Protein 3JUB (pdb70)

Structure (mmCIF, N/CA/C/O backbone):
data_3JUB
#
_entry.id   3JUB
#
_cell.length_a   35.995
_cell.length_b   41.940
_cell.length_c   84.012
_cell.angle_alpha   90.00
_cell.angle_beta   90.00
_cell.angle_gamma   90.00
#
_symmetry.space_group_name_H-M   'P 21 21 21'
#
loop_
_entity.id
_entity.type
_entity.pdbx_description
1 polymer 'AIG2-like domain-containing protein 1'
2 non-polymer 'NITRATE ION'
3 water water
#
loop_
_atom_site.group_PDB
_atom_site.id
_atom_site.type_symbol
_atom_site.label_atom_id
_atom_site.label_alt_id
_atom_site.label_comp_id
_atom_site.label_asym_id
_atom_site.label_entity_id
_atom_site.label_seq_id
_atom_site.pdbx_PDB_ins_code
_atom_site.Cartn_x
_atom_site.Cartn_y
_atom_site.Cartn_z
_atom_site.occupancy
_atom_site.B_iso_or_equiv
_atom_site.auth_seq_id
_atom_site.auth_comp_id
_atom_site.auth_asym_id
_atom_site.auth_atom_id
_atom_site.pdbx_PDB_model_num
ATOM 1 N N . MET A 1 1 ? 18.379 1.327 20.482 1.00 22.23 1 MET A N 1
ATOM 2 C CA A MET A 1 1 ? 17.083 0.641 20.345 0.50 19.32 1 MET A CA 1
ATOM 3 C CA B MET A 1 1 ? 17.123 0.536 20.386 0.50 18.37 1 MET A CA 1
ATOM 4 C C . MET A 1 1 ? 16.603 0.467 18.939 1.00 14.51 1 MET A C 1
ATOM 5 O O . MET A 1 1 ? 16.867 1.357 18.141 1.00 16.32 1 MET A O 1
ATOM 14 N N . ALA A 1 2 ? 15.733 -0.540 18.656 1.00 15.04 2 ALA A N 1
ATOM 15 C CA . ALA A 1 2 ? 14.937 -0.634 17.392 1.00 11.83 2 ALA A CA 1
ATOM 16 C C . ALA A 1 2 ? 13.922 0.480 17.359 1.00 9.76 2 ALA A C 1
ATOM 17 O O . ALA A 1 2 ? 13.393 0.889 18.411 1.00 11.71 2 ALA A O 1
ATOM 19 N N . LEU A 1 3 ? 13.654 0.953 16.156 1.00 8.11 3 LEU A N 1
ATOM 20 C CA . LEU A 1 3 ? 12.617 1.950 15.891 1.00 7.77 3 LEU A CA 1
ATOM 21 C C . LEU A 1 3 ? 11.508 1.321 15.088 1.00 7.61 3 LEU A C 1
ATOM 22 O O . LEU A 1 3 ? 11.765 0.586 14.119 1.00 8.73 3 LEU A O 1
ATOM 27 N N . VAL A 1 4 ? 10.270 1.628 15.460 1.00 7.15 4 VAL A N 1
ATOM 28 C CA A VAL A 1 4 ? 9.085 1.195 14.711 0.70 7.08 4 VAL A CA 1
ATOM 29 C CA B VAL A 1 4 ? 9.128 1.198 14.672 0.30 6.25 4 VAL A CA 1
ATOM 30 C C . VAL A 1 4 ? 8.312 2.418 14.288 1.00 6.67 4 VAL A C 1
ATOM 31 O O . VAL A 1 4 ? 8.049 3.307 15.117 1.00 7.66 4 VAL A O 1
ATOM 38 N N . PHE A 1 5 ? 7.949 2.481 13.026 1.00 6.35 5 PHE A N 1
ATOM 39 C CA . PHE A 1 5 ? 7.081 3.524 12.451 1.00 6.11 5 PHE A CA 1
ATOM 40 C C . PHE A 1 5 ? 5.637 2.984 12.486 1.00 5.58 5 PHE A C 1
ATOM 41 O O . PHE A 1 5 ? 5.365 1.970 11.826 1.00 6.75 5 PHE A O 1
ATOM 49 N N . VAL A 1 6 ? 4.779 3.664 13.211 1.00 6.49 6 VAL A N 1
ATOM 50 C CA . VAL A 1 6 ? 3.354 3.251 13.313 1.00 7.00 6 VAL A CA 1
ATOM 51 C C . VAL A 1 6 ? 2.506 4.277 12.579 1.00 6.59 6 VAL A C 1
ATOM 52 O O . VAL A 1 6 ? 2.691 5.499 12.700 1.00 7.15 6 VAL A O 1
ATOM 56 N N . TYR A 1 7 ? 1.555 3.775 11.782 1.00 6.64 7 TYR A N 1
ATOM 57 C CA . TYR A 1 7 ? 0.731 4.533 10.882 1.00 6.00 7 TYR A CA 1
ATOM 58 C C . TYR A 1 7 ? -0.748 4.293 11.100 1.00 6.59 7 TYR A C 1
ATOM 59 O O . TYR A 1 7 ? -1.573 4.969 10.467 1.00 6.88 7 TYR A O 1
ATOM 68 N N . GLY A 1 8 ? -1.101 3.305 11.914 1.00 6.08 8 GLY A N 1
ATOM 69 C CA . GLY A 1 8 ? -2.469 2.793 12.003 1.00 6.17 8 GLY A CA 1
ATOM 70 C C . GLY A 1 8 ? -3.057 2.906 13.382 1.00 5.51 8 GLY A C 1
ATOM 71 O O . GLY A 1 8 ? -3.018 3.973 14.024 1.00 6.40 8 GLY A O 1
ATOM 72 N N . THR A 1 9 ? -3.618 1.766 13.849 1.00 5.94 9 THR A N 1
ATOM 73 C CA . THR A 1 9 ? -4.329 1.794 15.126 1.00 6.08 9 THR A CA 1
ATOM 74 C C . THR A 1 9 ? -3.452 1.925 16.351 1.00 6.04 9 THR A C 1
ATOM 75 O O . THR A 1 9 ? -3.962 2.131 17.467 1.00 6.46 9 THR A O 1
ATOM 79 N N . LEU A 1 10 ? -2.127 1.875 16.178 1.00 6.42 10 LEU A N 1
ATOM 80 C CA . LEU A 1 10 ? -1.193 2.042 17.306 1.00 6.63 10 LEU A CA 1
ATOM 81 C C . LEU A 1 10 ? -0.825 3.504 17.569 1.00 6.50 10 LEU A C 1
ATOM 82 O O . LEU A 1 10 ? -0.194 3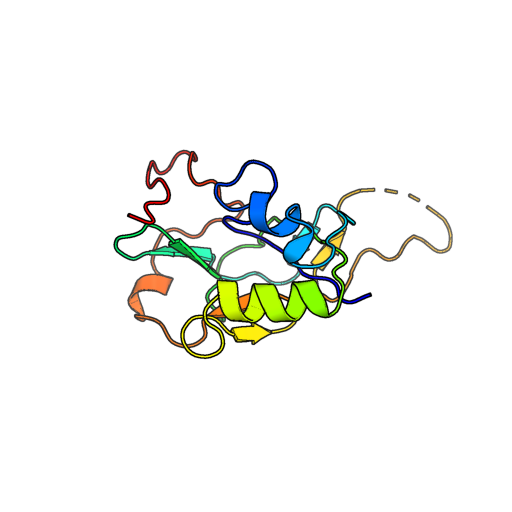.769 18.612 1.00 7.26 10 LEU A O 1
ATOM 87 N N . LYS A 1 11 ? -1.130 4.429 16.675 1.00 6.29 11 LYS A N 1
ATOM 88 C CA . LYS A 1 11 ? -0.780 5.825 16.867 1.00 6.46 11 LYS A CA 1
ATOM 89 C C . LYS A 1 11 ? -1.484 6.409 18.105 1.00 6.45 11 LYS A C 1
ATOM 90 O O . LYS A 1 11 ? -2.564 5.999 18.493 1.00 6.66 11 LYS A O 1
ATOM 96 N N . ARG A 1 12 ? -0.898 7.479 18.635 1.00 6.75 12 ARG A N 1
ATOM 97 C CA . ARG A 1 12 ? -1.576 8.278 19.670 1.00 6.73 12 ARG A CA 1
ATOM 98 C C . ARG A 1 12 ? -2.974 8.645 19.192 1.00 6.80 12 ARG A C 1
ATOM 99 O O . ARG A 1 12 ? -3.172 9.140 18.080 1.00 7.24 12 ARG A O 1
ATOM 107 N N . GLY A 1 13 ? -3.950 8.439 20.064 1.00 6.76 13 GLY A N 1
ATOM 108 C CA . GLY A 1 13 ? -5.353 8.708 19.808 1.00 7.30 13 GLY A CA 1
ATOM 109 C C . GLY A 1 13 ? -6.120 7.582 19.128 1.00 7.16 13 GLY A C 1
ATOM 110 O O . GLY A 1 13 ? -7.337 7.685 19.011 1.00 8.97 13 GLY A O 1
ATOM 111 N N . GLN A 1 14 ? -5.450 6.544 18.652 1.00 6.65 14 GLN A N 1
ATOM 112 C CA . GLN A 1 14 ? -6.053 5.458 17.883 1.00 7.03 14 GLN A CA 1
ATOM 113 C C . GLN A 1 14 ? -6.368 4.271 18.794 1.00 7.06 14 GLN A C 1
ATOM 114 O O . GLN A 1 14 ? -5.855 4.154 19.897 1.00 7.21 14 GLN A O 1
ATOM 120 N N . PRO A 1 15 ? -7.248 3.357 18.326 1.00 7.54 15 PRO A N 1
ATOM 121 C CA . PRO A 1 15 ? -7.868 2.393 19.260 1.00 8.71 15 PRO A CA 1
ATOM 122 C C . PRO A 1 15 ? -6.947 1.419 19.937 1.00 8.53 15 PRO A C 1
ATOM 123 O O . PRO A 1 15 ? -7.311 0.912 21.011 1.00 11.06 15 PRO A O 1
ATOM 127 N N . ASN A 1 16 ? -5.799 1.092 19.358 1.00 7.91 16 ASN A N 1
ATOM 128 C CA . ASN A 1 16 ? -4.885 0.137 19.986 1.00 7.57 16 ASN A CA 1
ATOM 129 C C . ASN A 1 16 ? -3.653 0.751 20.580 1.00 7.75 16 ASN A C 1
ATOM 130 O O . ASN A 1 16 ? -2.704 0.020 20.937 1.00 8.21 16 ASN A O 1
ATOM 135 N N . HIS A 1 17 ? -3.607 2.081 20.708 1.00 7.79 17 HIS A N 1
ATOM 136 C CA . HIS A 1 17 ? -2.409 2.734 21.238 1.00 7.65 17 HIS A CA 1
ATOM 137 C C . HIS A 1 17 ? -1.998 2.158 22.595 1.00 8.60 17 HIS A C 1
ATOM 138 O O . HIS A 1 17 ? -0.814 2.093 22.904 1.00 9.47 17 HIS A O 1
ATOM 145 N N . ARG A 1 18 ? -2.974 1.798 23.430 1.00 9.38 18 ARG A N 1
ATOM 146 C CA . ARG A 1 18 ? -2.700 1.276 24.771 1.00 10.40 18 ARG A CA 1
ATOM 147 C C . ARG A 1 18 ? -1.695 0.139 24.791 1.00 9.80 18 ARG A C 1
ATOM 148 O O . ARG A 1 18 ? -1.042 -0.054 25.818 1.00 11.09 18 ARG A O 1
ATOM 151 N N . VAL A 1 19 ? -1.614 -0.678 23.750 1.00 9.44 19 VAL A N 1
ATOM 152 C CA . VAL A 1 19 ? -0.740 -1.878 23.845 1.00 10.56 19 VAL A CA 1
ATOM 153 C C . VAL A 1 19 ? 0.687 -1.464 23.912 1.00 10.40 19 VAL A C 1
ATOM 154 O O . VAL A 1 19 ? 1.566 -2.225 24.416 1.00 10.99 19 VAL A O 1
ATOM 158 N N . LEU A 1 20 ? 1.020 -0.244 23.413 1.00 9.96 20 LEU A N 1
ATOM 159 C CA . LEU A 1 20 ? 2.404 0.286 23.523 1.00 10.25 20 LEU A CA 1
ATOM 160 C C . LEU A 1 20 ? 2.739 0.738 24.933 1.00 11.11 20 LEU A C 1
ATOM 161 O O . LEU A 1 20 ? 3.920 0.784 25.253 1.00 12.66 20 LEU A O 1
ATOM 166 N N . ARG A 1 21 ? 1.732 1.076 25.697 1.00 11.16 21 ARG A N 1
ATOM 167 C CA . ARG A 1 21 ? 1.888 1.654 27.043 1.00 13.49 21 ARG A CA 1
ATOM 168 C C . ARG A 1 21 ? 1.651 0.634 28.153 1.00 11.41 21 ARG A C 1
ATOM 169 O O . ARG A 1 21 ? 1.782 0.946 29.339 1.00 13.55 21 ARG A O 1
ATOM 177 N N . ASP A 1 22 ? 1.307 -0.620 27.804 1.00 10.93 22 ASP A N 1
ATOM 178 C CA . ASP A 1 22 ? 1.156 -1.690 28.736 1.00 10.78 22 ASP A CA 1
ATOM 179 C C . ASP A 1 22 ? 2.552 -2.325 29.002 1.00 11.54 22 ASP A C 1
ATOM 180 O O . ASP A 1 22 ? 3.094 -3.017 28.148 1.00 10.54 22 ASP A O 1
ATOM 185 N N . GLY A 1 23 ? 3.136 -2.024 30.146 1.00 12.04 23 GLY A N 1
ATOM 186 C CA . GLY A 1 23 ? 4.453 -2.426 30.450 1.00 11.06 23 GLY A CA 1
ATOM 187 C C . GLY A 1 23 ? 4.686 -3.923 30.544 1.00 11.07 23 GLY A C 1
ATOM 188 O O . GLY A 1 23 ? 5.833 -4.341 30.489 1.00 11.56 23 GLY A O 1
ATOM 189 N N . ALA A 1 24 ? 3.625 -4.729 30.605 1.00 9.98 24 ALA A N 1
ATOM 190 C CA . ALA A 1 24 ? 3.752 -6.163 30.482 1.00 10.28 24 ALA A CA 1
ATOM 191 C C . ALA A 1 24 ? 4.359 -6.536 29.129 1.00 10.08 24 ALA A C 1
ATOM 192 O O . ALA A 1 24 ? 4.945 -7.648 28.972 1.00 10.94 24 ALA A O 1
ATOM 194 N N . HIS A 1 25 ? 4.232 -5.652 28.118 1.00 9.38 25 HIS A N 1
ATOM 195 C CA . HIS A 1 25 ? 4.628 -5.929 26.740 1.00 9.71 25 HIS A CA 1
ATOM 196 C C . HIS A 1 25 ? 6.070 -5.498 26.466 1.00 9.23 25 HIS A C 1
ATOM 197 O O . HIS A 1 25 ? 6.555 -5.779 25.383 1.00 11.40 25 HIS A O 1
ATOM 204 N N . GLY A 1 26 ? 6.745 -4.864 27.430 1.00 9.72 26 GLY A N 1
ATOM 205 C CA . GLY A 1 26 ? 8.024 -4.172 27.180 1.00 10.06 26 GLY A CA 1
ATOM 206 C C . GLY A 1 26 ? 7.866 -2.683 27.131 1.00 9.89 26 GLY A C 1
ATOM 207 O O . GLY A 1 26 ? 6.891 -2.138 27.671 1.00 11.56 26 GLY A O 1
ATOM 208 N N . SER A 1 27 ? 8.775 -2.037 26.468 1.00 11.13 27 SER A N 1
ATOM 209 C CA . SER A 1 27 ? 8.770 -0.557 26.494 1.00 10.58 27 SER A CA 1
ATOM 210 C C . SER A 1 27 ? 8.685 0.025 25.062 1.00 10.35 27 SER A C 1
ATOM 211 O O . SER A 1 27 ? 9.219 -0.514 24.084 1.00 10.61 27 SER A O 1
ATOM 214 N N . ALA A 1 28 ? 8.004 1.164 24.997 1.00 10.94 28 ALA A N 1
ATOM 215 C CA . ALA A 1 28 ? 7.909 1.924 23.770 1.00 10.18 28 ALA A CA 1
ATOM 216 C C . ALA A 1 28 ? 7.962 3.401 24.156 1.00 12.58 28 ALA A C 1
ATOM 217 O O . ALA A 1 28 ? 7.179 3.855 25.009 1.00 17.77 28 ALA A O 1
ATOM 219 N N . ALA A 1 29 ? 8.869 4.152 23.578 1.00 9.60 29 ALA A N 1
ATOM 220 C CA . ALA A 1 29 ? 9.055 5.569 23.888 1.00 9.66 29 ALA A CA 1
ATOM 221 C C . ALA A 1 29 ? 8.895 6.356 22.605 1.00 9.26 29 ALA A C 1
ATOM 222 O O . ALA A 1 29 ? 9.541 6.085 21.617 1.00 9.78 29 ALA A O 1
ATOM 224 N N . PHE A 1 30 ? 8.025 7.351 22.629 1.00 10.18 30 PHE A N 1
ATOM 225 C CA . PHE A 1 30 ? 7.889 8.214 21.460 1.00 9.57 30 PHE A CA 1
ATOM 226 C C . PHE A 1 30 ? 9.170 8.910 21.121 1.00 9.89 30 PHE A C 1
ATOM 227 O O . PHE A 1 30 ? 9.812 9.506 22.003 1.00 12.80 30 PHE A O 1
ATOM 235 N N . 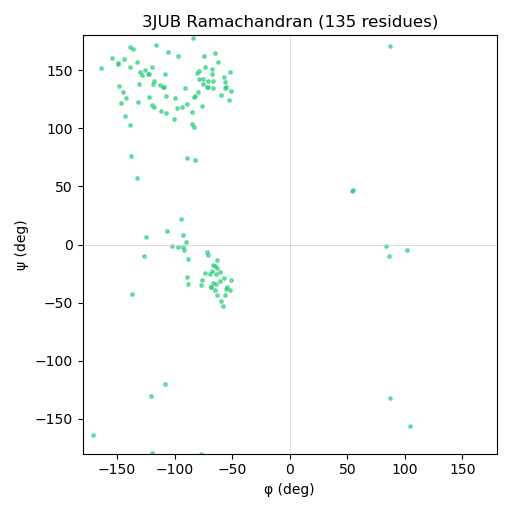ARG A 1 31 ? 9.604 8.825 19.862 1.00 9.52 31 ARG A N 1
ATOM 236 C CA A ARG A 1 31 ? 10.813 9.498 19.407 0.50 11.42 31 ARG A CA 1
ATOM 237 C CA B ARG A 1 31 ? 10.859 9.448 19.381 0.50 11.49 31 ARG A CA 1
ATOM 238 C C . ARG A 1 31 ? 10.583 10.629 18.459 1.00 12.03 31 ARG A C 1
ATOM 239 O O . ARG A 1 31 ? 11.209 11.675 18.618 1.00 15.49 31 ARG A O 1
ATOM 254 N N . ALA A 1 32 ? 9.684 10.504 17.471 1.00 10.12 32 ALA A N 1
ATOM 255 C CA . ALA A 1 32 ? 9.502 11.570 16.474 1.00 11.76 32 ALA A CA 1
ATOM 256 C C . ALA A 1 32 ? 8.214 11.425 15.710 1.00 9.23 32 ALA A C 1
ATOM 257 O O . ALA A 1 32 ? 7.705 10.342 15.504 1.00 9.49 32 ALA A O 1
ATOM 259 N N . ARG A 1 33 ? 7.737 12.549 15.272 1.00 10.17 33 ARG A N 1
ATOM 260 C CA A ARG A 1 33 ? 6.742 12.636 14.265 0.70 9.88 33 ARG A CA 1
ATOM 261 C CA B ARG A 1 33 ? 6.715 12.623 14.257 0.30 10.33 33 ARG A CA 1
ATOM 262 C C . ARG A 1 33 ? 7.400 12.435 12.903 1.00 9.40 33 ARG A C 1
ATOM 263 O O . ARG A 1 33 ? 8.473 13.014 12.670 1.00 10.82 33 ARG A O 1
ATOM 278 N N . GLY A 1 34 ? 6.834 11.566 12.046 1.00 9.11 34 GLY A N 1
ATOM 279 C CA . GLY A 1 34 ? 7.479 11.239 10.789 1.00 9.28 34 GLY A CA 1
ATOM 280 C C . GLY A 1 34 ? 6.526 11.136 9.621 1.00 7.48 34 GLY A C 1
A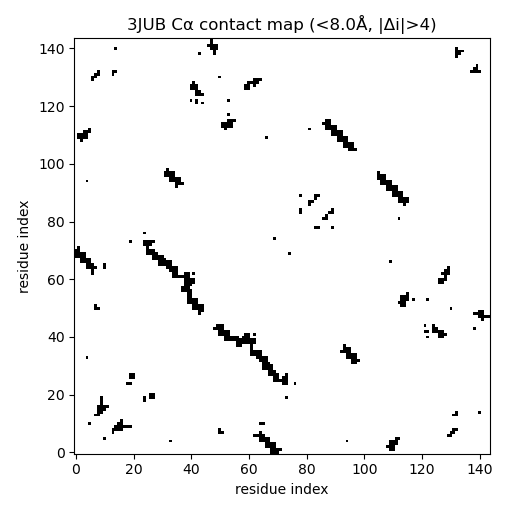TOM 281 O O . GLY A 1 34 ? 5.288 11.099 9.775 1.00 7.75 34 GLY A O 1
ATOM 282 N N . ARG A 1 35 ? 7.108 11.047 8.428 1.00 7.27 35 ARG A N 1
ATOM 283 C CA . ARG A 1 35 ? 6.400 10.860 7.203 1.00 7.15 35 ARG A CA 1
ATOM 284 C C . ARG A 1 35 ? 7.243 9.984 6.312 1.00 7.01 35 ARG A C 1
ATOM 285 O O . ARG A 1 35 ? 8.462 10.222 6.211 1.00 7.54 35 ARG A O 1
ATOM 293 N N . THR A 1 36 ? 6.703 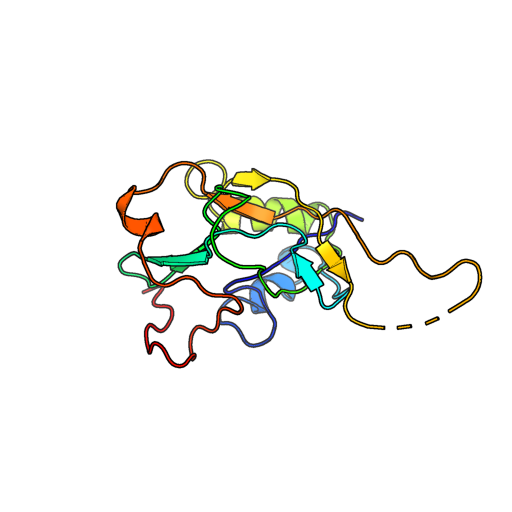8.931 5.696 1.00 6.85 36 THR A N 1
ATOM 294 C CA . THR A 1 36 ? 7.523 8.123 4.848 1.00 6.75 36 THR A CA 1
ATOM 295 C C . THR A 1 36 ? 8.193 8.921 3.726 1.00 6.95 36 THR A C 1
ATOM 296 O O . THR A 1 36 ? 7.649 9.907 3.202 1.00 7.37 36 THR A O 1
ATOM 300 N N . LEU A 1 37 ? 9.425 8.552 3.385 1.00 7.12 37 LEU A N 1
ATOM 301 C CA . LEU A 1 37 ? 10.107 9.130 2.243 1.00 6.81 37 LEU A CA 1
ATOM 302 C C . LEU A 1 37 ? 9.630 8.603 0.931 1.00 7.03 37 LEU A C 1
ATOM 303 O O . LEU A 1 37 ? 9.667 9.329 -0.079 1.00 8.06 37 LEU A O 1
ATOM 308 N N . GLU A 1 38 ? 9.187 7.355 0.886 1.00 7.09 38 GLU A N 1
ATOM 309 C CA . GLU A 1 38 ? 8.628 6.758 -0.290 1.00 7.79 38 GLU A CA 1
ATOM 310 C C . GLU A 1 38 ? 7.109 6.583 -0.093 1.00 6.45 38 GLU A C 1
ATOM 311 O O . GLU A 1 38 ? 6.660 6.281 1.025 1.00 7.15 38 GLU A O 1
ATOM 317 N N . PRO A 1 39 ? 6.322 6.704 -1.152 1.00 7.19 39 PRO A N 1
ATOM 318 C CA . PRO A 1 39 ? 4.851 6.534 -1.013 1.00 7.09 39 PRO A CA 1
ATOM 319 C C . PRO A 1 39 ? 4.518 5.041 -0.945 1.00 7.14 39 PRO A C 1
ATOM 320 O O . PRO A 1 39 ? 5.156 4.197 -1.546 1.00 7.50 39 PRO A O 1
ATOM 324 N N . TYR A 1 40 ? 3.435 4.755 -0.209 1.00 6.28 40 TYR A N 1
ATOM 325 C CA . TYR A 1 40 ? 2.842 3.440 -0.164 1.00 7.17 40 TYR A CA 1
ATOM 326 C C . TYR A 1 40 ? 1.308 3.624 -0.201 1.00 6.73 40 TYR A C 1
ATOM 327 O O . TYR A 1 40 ? 0.804 4.612 0.303 1.00 7.41 40 TYR A O 1
ATOM 336 N N . PRO A 1 41 ? 0.562 2.622 -0.721 1.00 6.48 41 PRO A N 1
ATOM 337 C CA . PRO A 1 41 ? -0.907 2.612 -0.547 1.00 6.30 41 PRO A CA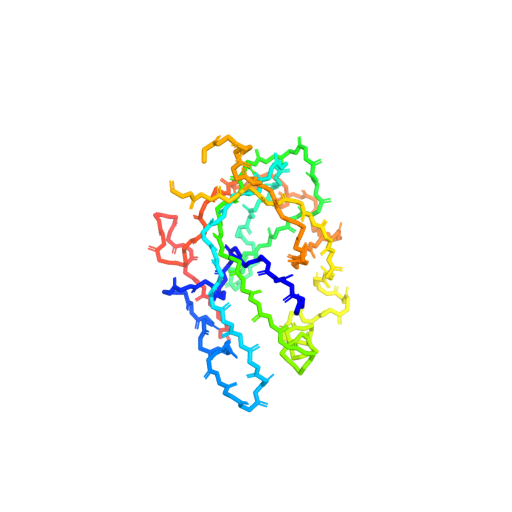 1
ATOM 338 C C . PRO A 1 41 ? -1.273 2.187 0.868 1.00 6.71 41 PRO A C 1
ATOM 339 O O . PRO A 1 41 ? -0.946 1.056 1.241 1.00 7.94 41 PRO A O 1
ATOM 343 N N . LEU A 1 42 ? -1.935 3.030 1.623 1.00 5.92 42 LEU A N 1
ATOM 344 C CA . LEU A 1 42 ? -2.473 2.724 2.918 1.00 6.50 42 LEU A CA 1
ATOM 345 C C . LEU A 1 42 ? -4.005 2.737 2.761 1.00 5.99 42 LEU A C 1
ATOM 346 O O . LEU A 1 42 ? -4.579 3.802 2.404 1.00 6.83 42 LEU A O 1
ATOM 351 N N . VAL A 1 43 ? -4.623 1.576 2.947 1.00 5.78 43 VAL A N 1
ATOM 352 C CA . VAL A 1 43 ? -6.020 1.384 2.682 1.00 5.80 43 VAL A CA 1
ATOM 353 C C . VAL A 1 43 ? -6.739 0.817 3.897 1.00 7.30 43 VAL A C 1
ATOM 354 O O . VAL A 1 43 ? -6.135 0.093 4.693 1.00 7.80 43 VAL A O 1
ATOM 358 N N . ILE A 1 44 ? -8.014 1.142 4.035 1.00 7.13 44 ILE A N 1
ATOM 359 C CA . ILE A 1 44 ? -8.925 0.579 5.049 1.00 6.77 44 ILE A CA 1
ATOM 360 C C . ILE A 1 44 ? -9.696 -0.531 4.332 1.00 6.68 44 ILE A C 1
ATOM 361 O O . ILE A 1 44 ? -10.409 -0.246 3.341 1.00 8.45 44 ILE A O 1
ATOM 366 N N . ALA A 1 45 ? -9.570 -1.790 4.749 1.00 7.40 45 ALA A N 1
ATOM 367 C CA . ALA A 1 45 ? -10.159 -2.923 4.005 1.00 8.89 45 ALA A CA 1
ATOM 368 C C . ALA A 1 45 ? -10.541 -4.043 4.960 1.00 8.90 45 ALA A C 1
ATOM 369 O O . ALA A 1 45 ? -10.021 -4.196 6.033 1.00 8.85 45 ALA A O 1
ATOM 371 N N . GLY A 1 46 ? -11.532 -4.826 4.462 1.00 11.29 46 GLY A N 1
ATOM 372 C CA . GLY A 1 46 ? -12.058 -5.949 5.226 1.00 12.61 46 GLY A CA 1
ATOM 373 C C . GLY A 1 46 ? -13.169 -5.556 6.172 1.00 12.57 46 GLY A C 1
ATOM 374 O O . GLY A 1 46 ? -13.382 -4.374 6.407 1.00 12.78 46 GLY A O 1
ATOM 375 N N . GLU A 1 47 ? -13.823 -6.560 6.751 1.00 14.95 47 GLU A N 1
ATOM 376 C CA A GLU A 1 47 ? -15.005 -6.291 7.601 0.70 17.23 47 GLU A CA 1
ATOM 377 C CA B GLU A 1 47 ? -15.025 -6.328 7.565 0.30 17.16 47 GLU A CA 1
ATOM 378 C C . GLU A 1 47 ? -14.737 -5.556 8.848 1.00 15.11 47 GLU A C 1
ATOM 379 O O . GLU A 1 47 ? -15.677 -4.970 9.439 1.00 16.49 47 GLU A O 1
ATOM 390 N N . HIS A 1 48 ? -13.489 -5.579 9.301 1.00 13.54 48 HIS A N 1
ATOM 391 C CA . HIS A 1 48 ? -13.085 -4.916 10.531 1.00 12.79 48 HIS A CA 1
ATOM 392 C C . HIS A 1 48 ? -12.564 -3.472 10.321 1.00 10.02 48 HIS A C 1
ATOM 393 O O . HIS A 1 48 ? -12.202 -2.798 11.271 1.00 10.08 48 HIS A O 1
ATOM 400 N N . ASN A 1 49 ? -12.517 -3.056 9.055 1.00 8.73 49 ASN A N 1
ATOM 401 C CA . ASN A 1 49 ? -11.987 -1.708 8.703 1.00 7.81 49 ASN A CA 1
ATOM 402 C C . ASN A 1 49 ? -10.582 -1.559 9.268 1.00 7.65 49 ASN A C 1
ATOM 403 O O . ASN A 1 49 ? -10.200 -0.502 9.790 1.00 8.58 49 ASN A O 1
ATOM 408 N N . ILE A 1 50 ? -9.750 -2.559 9.063 1.00 8.29 50 ILE A N 1
ATOM 409 C CA . ILE A 1 50 ? -8.322 -2.503 9.502 1.00 8.00 50 ILE A CA 1
ATOM 410 C C . ILE A 1 50 ? -7.548 -1.659 8.476 1.00 7.17 50 ILE A C 1
ATOM 411 O O . ILE A 1 50 ? -7.737 -1.790 7.249 1.00 7.49 50 ILE A O 1
ATOM 416 N N . PRO A 1 51 ? -6.576 -0.838 8.939 1.00 6.63 51 PRO A N 1
ATOM 417 C CA . PRO A 1 51 ? -5.652 -0.173 8.041 1.00 6.65 51 PRO A CA 1
ATOM 418 C C . PRO A 1 51 ? -4.477 -1.063 7.615 1.00 6.72 51 PRO A C 1
ATOM 419 O O . PRO A 1 51 ? -3.826 -1.650 8.469 1.00 8.14 51 PRO A O 1
ATOM 423 N N . TRP A 1 52 ? -4.260 -1.170 6.334 1.00 6.55 52 TRP A N 1
ATOM 424 C CA . TRP A 1 52 ? -3.204 -1.994 5.764 1.00 7.12 52 TRP A CA 1
ATOM 425 C C . TRP A 1 52 ? -2.235 -1.159 4.954 1.00 5.70 52 TRP A C 1
ATOM 426 O O . TRP A 1 52 ? -2.654 -0.545 3.965 1.00 6.75 52 TRP A O 1
ATOM 437 N N . LEU A 1 53 ? -0.963 -1.160 5.330 1.00 6.27 53 LEU A N 1
ATOM 438 C CA . LEU A 1 53 ? 0.073 -0.575 4.501 1.00 5.90 53 LEU A CA 1
ATOM 439 C C . LEU A 1 53 ? 0.476 -1.629 3.475 1.00 6.33 53 LEU A C 1
ATOM 440 O O . LEU A 1 53 ? 1.225 -2.563 3.773 1.00 6.97 53 LEU A O 1
ATOM 445 N N . LEU A 1 54 ? -0.011 -1.523 2.256 1.00 6.61 54 LEU A N 1
ATOM 446 C CA . LEU A 1 54 ? 0.259 -2.480 1.199 1.00 6.56 54 LEU A CA 1
ATOM 447 C C . LEU A 1 54 ? 1.704 -2.324 0.764 1.00 7.04 54 LEU A C 1
ATOM 448 O O . LEU A 1 54 ? 2.156 -1.178 0.596 1.00 7.32 54 LEU A O 1
ATOM 453 N N . HIS A 1 55 ? 2.415 -3.423 0.592 1.00 6.95 55 HIS A N 1
ATOM 454 C CA . HIS A 1 55 ? 3.839 -3.336 0.251 1.00 7.73 55 HIS A CA 1
ATOM 455 C C . HIS A 1 55 ? 4.038 -3.111 -1.217 1.00 7.29 55 HIS A C 1
ATOM 456 O O . HIS A 1 55 ? 4.460 -4.003 -1.964 1.00 9.68 55 HIS A O 1
ATOM 463 N N . LEU A 1 56 ? 3.722 -1.891 -1.642 1.00 8.18 56 LEU A N 1
ATOM 464 C CA . LEU A 1 56 ? 3.817 -1.434 -3.046 1.00 8.18 56 LEU A CA 1
ATOM 465 C C . LEU A 1 56 ? 4.529 -0.074 -3.044 1.00 8.15 56 LEU A C 1
ATOM 466 O O . LEU A 1 56 ? 4.003 0.969 -3.457 1.00 8.34 56 LEU A O 1
ATOM 471 N N . PRO A 1 57 ? 5.747 -0.012 -2.486 1.00 9.37 57 PRO A N 1
ATOM 472 C CA . PRO A 1 57 ? 6.446 1.299 -2.438 1.00 8.40 57 PRO A CA 1
ATOM 473 C C . PRO A 1 57 ? 6.591 1.905 -3.818 1.00 7.86 57 PRO A C 1
ATOM 474 O O . PRO A 1 57 ? 6.896 1.214 -4.779 1.00 9.13 57 PRO A O 1
ATOM 478 N N . GLY A 1 58 ? 6.391 3.218 -3.898 1.00 8.07 58 GLY A N 1
ATOM 479 C CA . GLY A 1 58 ? 6.371 3.884 -5.199 1.00 8.84 58 GLY A CA 1
ATOM 480 C C . GLY A 1 58 ? 5.000 4.218 -5.725 1.00 8.67 58 GLY A C 1
ATOM 481 O O . GLY A 1 58 ? 4.883 4.814 -6.797 1.00 9.20 58 GLY A O 1
ATOM 482 N N . SER A 1 59 ? 3.957 3.808 -5.021 1.00 8.61 59 SER A N 1
ATOM 483 C CA . SER A 1 59 ? 2.584 4.121 -5.374 1.00 8.10 59 SER A CA 1
ATOM 484 C C . SER A 1 59 ? 1.846 4.510 -4.129 1.00 7.69 59 SER A C 1
ATOM 485 O O . SER A 1 59 ? 2.368 4.392 -2.991 1.00 8.18 59 SER A O 1
ATOM 488 N N . GLY A 1 60 ? 0.622 5.066 -4.265 1.00 7.48 60 GLY A N 1
ATOM 489 C CA . GLY A 1 60 ? -0.075 5.529 -3.077 1.00 7.11 60 GLY A CA 1
ATOM 490 C C . GLY A 1 60 ? 0.283 6.951 -2.713 1.00 7.17 60 GLY A C 1
ATOM 491 O O . GLY A 1 60 ? 0.216 7.829 -3.596 1.00 8.36 60 GLY A O 1
ATOM 492 N N . ARG A 1 61 ? 0.598 7.184 -1.466 1.00 6.36 61 ARG A N 1
ATOM 493 C CA . ARG A 1 61 ? 0.843 8.526 -0.932 1.00 6.94 61 ARG A CA 1
ATOM 494 C C . ARG A 1 61 ? 1.967 8.434 0.100 1.00 6.54 61 ARG A C 1
ATOM 495 O O . ARG A 1 61 ? 2.210 7.340 0.660 1.00 7.09 61 ARG A O 1
ATOM 503 N N . LEU A 1 62 ? 2.627 9.544 0.399 1.00 6.48 62 LEU A N 1
ATOM 504 C CA . LEU A 1 62 ? 3.474 9.556 1.601 1.00 6.01 62 LEU A CA 1
ATOM 505 C C . LEU A 1 62 ? 2.641 9.443 2.823 1.00 6.28 62 LEU A C 1
ATOM 506 O O . LEU A 1 62 ? 1.598 10.119 2.947 1.00 7.91 62 LEU A O 1
ATOM 511 N N . VAL A 1 63 ? 3.048 8.587 3.773 1.00 5.89 63 VAL A N 1
ATOM 512 C CA . VAL A 1 63 ? 2.213 8.231 4.913 1.00 6.39 63 VAL A CA 1
ATOM 513 C C . VAL A 1 63 ? 2.755 8.892 6.160 1.00 6.26 63 VAL A C 1
ATOM 514 O O . VAL A 1 63 ? 3.942 8.793 6.501 1.00 7.08 63 VAL A O 1
ATOM 518 N N . GLU A 1 64 ? 1.881 9.600 6.867 1.00 6.72 64 GLU A N 1
ATOM 519 C CA . GLU A 1 64 ? 2.142 10.203 8.177 1.00 7.47 64 GLU A CA 1
ATOM 520 C C . GLU A 1 64 ? 2.142 9.152 9.269 1.00 6.68 64 GLU A C 1
ATOM 521 O O . GLU A 1 64 ? 1.316 8.225 9.289 1.00 7.82 64 GLU A O 1
ATOM 527 N N . GLY A 1 65 ? 3.020 9.284 10.261 1.00 6.76 65 GLY A N 1
ATOM 528 C CA . GLY A 1 65 ? 2.990 8.388 11.399 1.00 6.54 65 GLY A CA 1
ATOM 529 C C . GLY A 1 65 ? 3.929 8.841 12.501 1.00 6.96 65 GLY A C 1
ATOM 530 O O . GLY A 1 65 ? 4.330 10.031 12.550 1.00 7.29 65 GLY A O 1
ATOM 531 N N . GLU A 1 66 ? 4.194 7.923 13.406 1.00 7.23 66 GLU A N 1
ATOM 532 C CA . GLU A 1 66 ? 4.968 8.183 14.628 1.00 6.59 66 GLU A CA 1
ATOM 533 C C . GLU A 1 66 ? 6.032 7.132 14.761 1.00 6.88 66 GLU A C 1
ATOM 534 O O . GLU A 1 66 ? 5.811 5.946 14.521 1.00 7.53 66 GLU A O 1
ATOM 540 N N . VAL A 1 67 ? 7.222 7.575 15.147 1.00 7.42 67 VAL A N 1
ATOM 541 C CA . VAL A 1 67 ? 8.374 6.724 15.372 1.00 7.33 67 VAL A CA 1
ATOM 542 C C . VAL A 1 67 ? 8.495 6.487 16.894 1.00 7.22 67 VAL A C 1
ATOM 543 O O . VAL A 1 67 ? 8.587 7.441 17.647 1.00 8.17 67 VAL A O 1
ATOM 547 N N . TYR A 1 68 ? 8.542 5.208 17.266 1.00 6.76 68 TYR A N 1
ATOM 548 C CA . TYR A 1 68 ? 8.755 4.788 18.647 1.00 7.68 68 TYR A CA 1
ATOM 549 C C . TYR A 1 68 ? 10.047 3.989 18.764 1.00 7.60 68 TYR A C 1
ATOM 550 O O . TYR A 1 68 ? 10.314 3.112 17.929 1.00 7.75 68 TYR A O 1
ATOM 559 N N . ALA A 1 69 ? 10.782 4.218 19.857 1.00 7.75 69 ALA A N 1
ATOM 560 C CA . ALA A 1 69 ? 11.908 3.391 20.219 1.00 7.53 69 ALA A CA 1
ATOM 561 C C . ALA A 1 69 ? 11.394 2.253 21.084 1.00 8.23 69 ALA A C 1
ATOM 562 O O . ALA A 1 69 ? 10.752 2.522 22.129 1.00 9.51 69 ALA A O 1
ATOM 564 N N . VAL A 1 70 ? 11.582 1.020 20.686 1.00 8.12 70 VAL A N 1
ATOM 565 C CA . VAL A 1 70 ? 11.012 -0.150 21.361 1.00 8.75 70 VAL A CA 1
ATOM 566 C C . VAL A 1 70 ? 12.109 -1.084 21.772 1.00 9.76 70 VAL A C 1
ATOM 567 O O . VAL A 1 70 ? 13.104 -1.240 21.058 1.00 11.22 70 VAL A O 1
ATOM 571 N N . ASP A 1 71 ? 11.925 -1.765 22.885 1.00 9.39 71 ASP A N 1
ATOM 572 C CA . ASP A 1 71 ? 12.851 -2.830 23.262 1.00 11.16 71 ASP A CA 1
ATOM 573 C C . ASP A 1 71 ? 12.500 -4.137 22.578 1.00 9.56 71 ASP A C 1
ATOM 574 O O . ASP A 1 71 ? 11.518 -4.246 21.846 1.00 10.22 71 ASP A O 1
ATOM 579 N N . GLU A 1 72 ? 13.319 -5.169 22.820 1.00 10.31 72 GLU A N 1
ATOM 580 C CA . GLU A 1 72 ? 13.122 -6.439 22.168 1.00 11.39 72 GLU A CA 1
ATOM 581 C C . GLU A 1 72 ? 11.817 -7.141 22.602 1.00 9.48 72 GLU A C 1
ATOM 582 O O . GLU A 1 72 ? 11.178 -7.808 21.801 1.00 10.04 72 GLU A O 1
ATOM 588 N N . ARG A 1 73 ? 11.448 -6.920 23.874 1.00 9.18 73 ARG A N 1
ATOM 589 C CA . ARG A 1 73 ? 10.175 -7.465 24.378 1.00 7.95 73 ARG A CA 1
ATOM 590 C C . ARG A 1 73 ? 9.005 -6.894 23.549 1.00 7.78 73 ARG A C 1
ATOM 591 O O . ARG A 1 73 ? 8.103 -7.602 23.124 1.00 7.64 73 ARG A O 1
ATOM 599 N N . MET A 1 74 ? 9.021 -5.580 23.388 1.00 7.69 74 MET A N 1
ATOM 600 C CA . MET A 1 74 ? 7.911 -4.923 22.705 1.00 8.19 74 MET A CA 1
ATOM 601 C C . MET A 1 74 ? 7.901 -5.306 21.187 1.00 8.05 74 MET A C 1
ATOM 602 O O . MET A 1 74 ? 6.813 -5.530 20.623 1.00 7.81 74 MET A O 1
ATOM 607 N N . LEU A 1 75 ? 9.050 -5.455 20.571 1.00 8.22 75 LEU A N 1
ATOM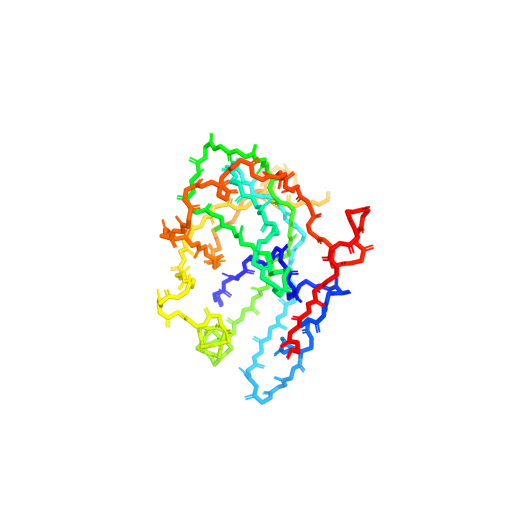 608 C CA . LEU A 1 75 ? 9.097 -5.866 19.186 1.00 8.20 75 LEU A CA 1
ATOM 609 C C . LEU A 1 75 ? 8.505 -7.268 19.006 1.00 8.40 75 LEU A C 1
ATOM 610 O O . LEU A 1 75 ? 7.737 -7.525 18.057 1.00 9.23 75 LEU A O 1
ATOM 615 N N . ARG A 1 76 ? 8.850 -8.192 19.899 1.00 8.36 76 ARG A N 1
ATOM 616 C CA . ARG A 1 76 ? 8.278 -9.532 19.816 1.00 8.91 76 ARG A CA 1
ATOM 617 C C . ARG A 1 76 ? 6.785 -9.529 20.056 1.00 7.90 76 ARG A C 1
ATOM 618 O O . ARG A 1 76 ? 6.056 -10.245 19.411 1.00 8.37 76 ARG A O 1
ATOM 626 N N . PHE A 1 77 ? 6.318 -8.708 20.997 1.00 7.40 77 PHE A N 1
ATOM 627 C CA . PHE A 1 77 ? 4.914 -8.546 21.229 1.00 6.99 77 PHE A CA 1
ATOM 628 C C . PHE A 1 77 ? 4.222 -8.067 19.945 1.00 6.99 77 PHE A C 1
ATOM 629 O O . PHE A 1 77 ? 3.172 -8.578 19.522 1.00 6.88 77 PHE A O 1
ATOM 637 N N . LEU A 1 78 ? 4.754 -6.975 19.372 1.00 7.05 78 LEU A N 1
ATOM 638 C CA . LEU A 1 78 ? 4.107 -6.362 18.227 1.00 7.31 78 LEU A CA 1
ATOM 639 C C . LEU A 1 78 ? 4.077 -7.278 17.004 1.00 6.90 78 LEU A C 1
ATOM 640 O O . LEU A 1 78 ? 3.103 -7.287 16.270 1.00 7.34 78 LEU A O 1
ATOM 645 N N . ASP A 1 79 ? 5.121 -8.103 16.824 1.00 7.13 79 ASP A N 1
ATOM 646 C CA . ASP A 1 79 ? 5.097 -9.074 15.754 1.00 7.46 79 ASP A CA 1
ATOM 647 C C . ASP A 1 79 ? 3.879 -9.980 15.853 1.00 7.73 79 ASP A C 1
ATOM 648 O O . ASP A 1 79 ? 3.213 -10.268 14.858 1.00 8.67 79 ASP A O 1
ATOM 653 N N . ASP A 1 80 ? 3.566 -10.431 17.077 1.00 6.90 80 ASP A N 1
ATOM 654 C CA . ASP A 1 80 ? 2.413 -11.250 17.288 1.00 7.10 80 ASP A CA 1
ATOM 655 C C . ASP A 1 80 ? 1.108 -10.509 17.292 1.00 6.99 80 ASP A C 1
ATOM 656 O O . ASP A 1 80 ? 0.089 -10.994 16.793 1.00 7.75 80 ASP A O 1
ATOM 661 N N . PHE A 1 81 ? 1.109 -9.275 17.805 1.00 7.00 81 PHE A N 1
ATOM 662 C CA . PHE A 1 81 ? -0.068 -8.411 17.743 1.00 7.80 81 PHE A CA 1
ATOM 663 C C . PHE A 1 81 ? -0.550 -8.251 16.287 1.00 7.59 81 PHE A C 1
ATOM 664 O O . PHE A 1 81 ? -1.748 -8.200 16.006 1.00 8.36 81 PHE A O 1
ATOM 672 N N . GLU A 1 82 ? 0.402 -8.159 15.350 1.00 8.15 82 GLU A N 1
ATOM 673 C CA . GLU A 1 82 ? 0.190 -7.962 13.944 1.00 9.11 82 GLU A CA 1
ATOM 674 C C . GLU A 1 82 ? 0.120 -9.288 13.169 1.00 8.63 82 GLU A C 1
ATOM 675 O O . GLU A 1 82 ? 0.108 -9.305 11.910 1.00 10.94 82 GLU A O 1
ATOM 681 N N . SER A 1 83 ? 0.090 -10.411 13.828 1.00 9.53 83 SER A N 1
ATOM 682 C CA . SER A 1 83 ? -0.052 -11.702 13.193 1.00 10.41 83 SER A CA 1
ATOM 683 C C . SER A 1 83 ? 1.003 -11.925 12.105 1.00 10.23 83 SER A C 1
ATOM 684 O O . SER A 1 83 ? 0.682 -12.450 11.019 1.00 12.76 83 SER A O 1
ATOM 687 N N . CYS A 1 84 ? 2.245 -11.616 12.379 1.00 8.37 84 CYS A N 1
ATOM 688 C CA . CYS A 1 84 ? 3.306 -11.805 11.445 1.00 8.87 84 CYS A CA 1
ATOM 689 C C . CYS A 1 84 ? 3.742 -13.279 11.467 1.00 9.47 84 CYS A C 1
ATOM 690 O O . CYS A 1 84 ? 3.784 -13.877 12.554 1.00 11.35 84 CYS A O 1
ATOM 693 N N . PRO A 1 85 ? 4.186 -13.825 10.332 1.00 10.10 85 PRO A N 1
ATOM 694 C CA . PRO A 1 85 ? 4.233 -13.247 9.004 1.00 10.94 85 PRO A CA 1
ATOM 695 C C . PRO A 1 85 ? 2.998 -13.484 8.157 1.00 10.69 85 PRO A C 1
ATOM 696 O O . PRO A 1 85 ? 3.004 -13.133 6.971 1.00 12.82 85 PRO A O 1
ATOM 700 N N . ALA A 1 86 ? 1.980 -14.136 8.659 1.00 12.21 86 ALA A N 1
ATOM 701 C CA . ALA A 1 86 ? 0.842 -14.524 7.842 1.00 13.57 86 ALA A CA 1
ATOM 702 C C . ALA A 1 86 ? -0.004 -13.402 7.358 1.00 11.91 86 ALA A C 1
ATOM 703 O O . ALA A 1 86 ? -0.505 -13.445 6.243 1.00 14.29 86 ALA A O 1
ATOM 705 N N . LEU A 1 87 ? -0.195 -12.362 8.166 1.00 11.65 87 LEU A N 1
ATOM 706 C CA A LEU A 1 87 ? -1.062 -11.250 7.874 0.50 11.21 87 LEU A CA 1
ATOM 707 C CA B LEU A 1 87 ? -1.078 -11.233 7.804 0.50 11.97 87 LEU A CA 1
ATOM 708 C C . LEU A 1 87 ? -0.271 -10.006 7.456 1.00 9.94 87 LEU A C 1
ATOM 709 O O . LEU A 1 87 ? -0.394 -9.545 6.336 1.00 13.17 87 LEU A O 1
ATOM 718 N N . TYR A 1 88 ? 0.536 -9.510 8.362 1.00 7.89 88 TYR A N 1
ATOM 719 C CA . TYR A 1 88 ? 1.548 -8.501 8.088 1.00 6.36 88 TYR A CA 1
ATOM 720 C C . TYR A 1 88 ? 2.918 -9.129 8.098 1.00 6.95 88 TYR A C 1
ATOM 721 O O . TYR A 1 88 ? 3.095 -10.250 8.615 1.00 7.55 88 TYR A O 1
ATOM 730 N N . GLN A 1 89 ? 3.893 -8.409 7.577 1.00 7.16 89 GLN A N 1
ATOM 731 C CA . GLN A 1 89 ? 5.304 -8.751 7.731 1.00 6.48 89 GLN A CA 1
ATOM 732 C C . GLN A 1 89 ? 6.017 -7.525 8.235 1.00 6.97 89 GLN A C 1
ATOM 733 O O . GLN A 1 89 ? 5.703 -6.377 7.853 1.00 7.91 89 GLN A O 1
ATOM 739 N N . ARG A 1 90 ? 7.042 -7.734 9.072 1.00 6.73 90 ARG A N 1
ATOM 740 C CA . ARG A 1 90 ? 7.866 -6.598 9.531 1.00 7.72 90 ARG A CA 1
ATOM 741 C C . ARG A 1 90 ? 8.941 -6.324 8.488 1.00 7.61 90 ARG A C 1
ATOM 742 O O . ARG A 1 90 ? 9.794 -7.200 8.247 1.00 9.00 90 ARG A O 1
ATOM 750 N N . THR A 1 91 ? 8.880 -5.172 7.837 1.00 7.43 91 THR A N 1
ATOM 751 C CA . THR A 1 91 ? 9.786 -4.764 6.794 1.00 7.29 91 THR A CA 1
ATOM 752 C C . THR A 1 91 ? 10.477 -3.472 7.282 1.00 7.28 91 THR A C 1
ATOM 753 O O . THR A 1 91 ? 10.247 -3.035 8.387 1.00 7.85 91 THR A O 1
ATOM 757 N N . VAL A 1 92 ? 11.369 -2.908 6.456 1.00 7.72 92 VAL A N 1
ATOM 758 C CA . VAL A 1 92 ? 12.042 -1.663 6.801 1.00 7.41 92 VAL A CA 1
ATOM 759 C C . VAL A 1 92 ? 11.724 -0.613 5.764 1.00 7.09 92 VAL A C 1
ATOM 760 O O . VAL A 1 92 ? 11.490 -0.900 4.581 1.00 7.77 92 VAL A O 1
ATOM 764 N N . LEU A 1 93 ? 11.765 0.657 6.180 1.00 7.26 93 LEU A N 1
ATOM 765 C CA A LEU A 1 93 ? 11.644 1.777 5.287 0.70 7.80 93 LEU A CA 1
ATOM 766 C CA B LEU A 1 93 ? 11.602 1.783 5.293 0.30 7.05 93 LEU A CA 1
ATOM 767 C C . LEU A 1 93 ? 12.287 2.989 5.930 1.00 7.90 93 LEU A C 1
ATOM 768 O O . LEU A 1 93 ? 12.624 3.016 7.129 1.00 8.88 93 LEU A O 1
ATOM 777 N N . ARG A 1 94 ? 12.505 4.044 5.128 1.00 8.15 94 ARG A N 1
ATOM 778 C CA A ARG A 1 94 ? 13.075 5.266 5.610 0.70 9.47 94 ARG A CA 1
ATOM 779 C CA B ARG A 1 94 ? 13.100 5.265 5.624 0.30 9.20 94 ARG A CA 1
ATOM 780 C C . ARG A 1 94 ? 12.043 6.331 5.829 1.00 7.81 94 ARG A C 1
ATOM 781 O O . ARG A 1 94 ? 11.163 6.516 4.963 1.00 9.06 94 ARG A O 1
ATOM 796 N N . VAL A 1 95 ? 12.136 7.013 6.956 1.00 7.33 95 VAL A N 1
ATOM 797 C CA . VAL A 1 95 ? 11.157 7.955 7.371 1.00 7.83 95 VAL A CA 1
ATOM 798 C C . VAL A 1 95 ? 11.799 9.319 7.485 1.00 7.83 95 VAL A C 1
ATOM 799 O O . VAL A 1 95 ? 12.928 9.449 8.034 1.00 9.39 95 VAL A O 1
ATOM 803 N N . GLN A 1 96 ? 11.126 10.356 7.025 1.00 7.57 96 GLN A N 1
ATOM 804 C CA . GLN A 1 96 ? 11.531 11.759 7.171 1.00 7.56 96 GLN A CA 1
ATOM 805 C C . GLN A 1 96 ? 11.066 12.252 8.556 1.00 7.76 96 GLN A C 1
ATOM 806 O O . GLN A 1 96 ? 9.870 12.116 8.919 1.00 8.54 96 GLN A O 1
ATOM 812 N N . LEU A 1 97 ? 11.977 12.806 9.312 1.00 9.28 97 LEU A N 1
ATOM 813 C CA . LEU A 1 97 ? 11.677 13.392 10.616 1.00 8.90 97 LEU A CA 1
ATOM 814 C C . LEU A 1 97 ? 11.095 14.748 10.435 1.00 11.32 97 LEU A C 1
ATOM 815 O O . LEU A 1 97 ? 11.630 15.602 9.724 1.00 13.54 97 LEU A O 1
ATOM 820 N N . LEU A 1 98 ? 9.991 15.022 11.092 1.00 11.09 98 LEU A N 1
ATOM 821 C CA . LEU A 1 98 ? 9.291 16.309 11.002 1.00 12.00 98 LEU A CA 1
ATOM 822 C C . LEU A 1 98 ? 9.519 17.041 12.297 1.00 15.68 98 LEU A C 1
ATOM 823 O O . LEU A 1 98 ? 9.029 16.661 13.329 1.00 16.05 98 LEU A O 1
ATOM 828 N N . GLU A 1 99 ? 10.268 18.149 12.206 1.00 21.04 99 GLU A N 1
ATOM 829 C CA . GLU A 1 99 ? 10.577 19.067 13.304 1.00 21.98 99 GLU A CA 1
ATOM 830 C C . GLU A 1 99 ? 9.816 20.373 13.119 1.00 29.11 99 GLU A C 1
ATOM 831 O O . GLU A 1 99 ? 10.291 21.243 12.328 1.00 38.17 99 GLU A O 1
ATOM 833 N N . GLU A 1 106 ? 22.785 23.634 13.213 1.00 39.51 106 GLU A N 1
ATOM 834 C CA . GLU A 1 106 ? 22.630 24.185 11.884 1.00 33.31 106 GLU A CA 1
ATOM 835 C C . GLU A 1 106 ? 23.763 23.840 10.915 1.00 26.24 106 GLU A C 1
ATOM 836 O O . GLU A 1 106 ? 23.503 23.609 9.745 1.00 27.48 106 GLU A O 1
ATOM 839 N N . GLU A 1 107 ? 25.021 23.899 11.334 1.00 26.66 107 GLU A N 1
ATOM 840 C CA . GLU A 1 107 ? 26.130 23.592 10.379 1.00 27.40 107 GLU A CA 1
ATOM 841 C C . GLU A 1 107 ? 27.202 22.742 11.075 1.00 22.12 107 GLU A C 1
ATOM 842 O O . GLU A 1 107 ? 27.980 23.286 11.860 1.00 25.30 107 GLU A O 1
ATOM 848 N N . PRO A 1 108 ? 27.262 21.405 10.838 1.00 15.57 108 PRO A N 1
ATOM 849 C CA . PRO A 1 108 ? 26.428 20.612 9.905 1.00 15.31 108 PRO A CA 1
ATOM 850 C C . PRO A 1 108 ? 24.992 20.544 10.344 1.00 13.67 108 PRO A C 1
ATOM 851 O O . PRO A 1 108 ? 24.663 20.606 11.533 1.00 14.10 108 PRO A O 1
ATOM 855 N N . PRO A 1 109 ? 24.077 20.408 9.351 1.00 13.45 109 PRO A N 1
ATOM 856 C CA . PRO A 1 109 ? 22.627 20.369 9.658 1.00 12.76 109 PRO A CA 1
ATOM 857 C C . PRO A 1 109 ? 22.231 19.035 10.274 1.00 13.45 109 PRO A C 1
ATOM 858 O O . PRO A 1 109 ? 22.939 18.012 10.245 1.00 13.19 109 PRO A O 1
ATOM 862 N N . ALA A 1 110 ? 21.071 19.018 10.910 1.00 14.73 110 ALA A N 1
ATOM 863 C CA . ALA A 1 110 ? 20.608 17.790 11.570 1.00 13.62 110 ALA A CA 1
ATOM 864 C C . ALA A 1 110 ? 20.216 16.756 10.465 1.00 12.56 110 ALA A C 1
ATOM 865 O O . ALA A 1 110 ? 19.658 17.104 9.408 1.00 13.00 110 ALA A O 1
ATOM 867 N N . PRO A 1 111 ? 20.537 15.447 10.665 1.00 12.14 111 PRO A N 1
ATOM 868 C CA . PRO A 1 111 ? 19.943 14.397 9.821 1.00 9.18 111 PRO A CA 1
ATOM 869 C C . PRO A 1 111 ? 18.446 14.555 9.822 1.00 9.57 111 PRO A C 1
ATOM 870 O O . PRO A 1 111 ? 17.856 14.987 10.836 1.00 12.60 111 PRO A O 1
ATOM 874 N N . THR A 1 112 ? 17.819 14.191 8.701 1.00 8.23 112 THR A N 1
ATOM 875 C CA . THR A 1 112 ? 16.400 14.344 8.584 1.00 9.22 112 THR A CA 1
ATOM 876 C C . THR A 1 112 ? 15.693 13.037 8.228 1.00 9.04 112 THR A C 1
ATOM 877 O O . THR A 1 112 ? 14.476 13.072 7.958 1.00 11.30 112 THR A O 1
ATOM 881 N N . ALA A 1 113 ? 16.392 11.941 8.206 1.00 9.88 113 ALA A N 1
ATOM 882 C CA . ALA A 1 113 ? 15.892 10.608 7.870 1.00 10.71 113 ALA A CA 1
ATOM 883 C C . ALA A 1 113 ? 16.287 9.607 8.876 1.00 9.59 113 ALA A C 1
ATOM 884 O O . ALA A 1 113 ? 17.388 9.689 9.456 1.00 10.32 113 ALA A O 1
ATOM 886 N N . VAL A 1 114 ? 15.444 8.581 9.079 1.00 8.86 114 VAL A N 1
ATOM 887 C CA . VAL A 1 114 ? 15.798 7.458 9.910 1.00 7.87 114 VAL A CA 1
ATOM 888 C C . VAL A 1 114 ? 15.136 6.197 9.414 1.00 6.87 114 VAL A C 1
ATOM 889 O O . VAL A 1 114 ? 13.963 6.201 9.023 1.00 7.52 114 VAL A O 1
ATOM 893 N N . GLN A 1 115 ? 15.879 5.090 9.373 1.00 7.06 115 GLN A N 1
ATOM 894 C CA . GLN A 1 115 ? 15.319 3.778 9.067 1.00 7.07 115 GLN A CA 1
ATOM 895 C C . GLN A 1 115 ? 14.494 3.290 10.240 1.00 7.34 115 GLN A C 1
ATOM 896 O O . GLN A 1 115 ? 14.903 3.361 11.394 1.00 7.96 115 GLN A O 1
ATOM 902 N N . CYS A 1 116 ? 13.311 2.741 9.921 1.00 6.71 116 CYS A N 1
ATOM 903 C CA . CYS A 1 116 ? 12.447 2.121 10.905 1.00 6.36 116 CYS A CA 1
ATOM 904 C C . CYS A 1 116 ? 11.952 0.758 10.407 1.00 6.35 116 CYS A C 1
ATOM 905 O O . CYS A 1 116 ? 11.814 0.558 9.204 1.00 6.90 116 CYS A O 1
ATOM 908 N N . PHE A 1 117 ? 11.569 -0.103 11.340 1.00 7.05 117 PHE A N 1
ATOM 909 C CA . PHE A 1 117 ? 10.684 -1.195 11.036 1.00 6.66 117 PHE A CA 1
ATOM 910 C C . PHE A 1 117 ? 9.272 -0.662 10.843 1.00 6.34 117 PHE A C 1
ATOM 911 O O . PHE A 1 117 ? 8.877 0.352 11.428 1.00 7.27 117 PHE A O 1
ATOM 919 N N . VAL A 1 118 ? 8.492 -1.377 10.037 1.00 7.01 118 VAL A N 1
ATOM 920 C CA . VAL A 1 118 ? 7.084 -1.104 9.786 1.00 6.23 118 VAL A CA 1
ATOM 921 C C . VAL A 1 118 ? 6.392 -2.413 9.515 1.00 6.02 118 VAL A C 1
ATOM 922 O O . VAL A 1 118 ? 6.996 -3.370 9.049 1.00 7.51 118 VAL A O 1
ATOM 926 N N . TYR A 1 119 ? 5.086 -2.452 9.741 1.00 6.15 119 TYR A N 1
ATOM 927 C CA . TYR A 1 119 ? 4.266 -3.623 9.453 1.00 6.25 119 TYR A CA 1
ATOM 928 C C . TYR A 1 119 ? 3.548 -3.389 8.141 1.00 6.93 119 TYR A C 1
ATOM 929 O O . TYR A 1 119 ? 2.661 -2.505 8.029 1.00 8.06 119 TYR A O 1
ATOM 938 N N . SER A 1 120 ? 3.953 -4.088 7.080 1.00 6.69 120 SER A N 1
ATOM 939 C CA . SER A 1 120 ? 3.364 -3.964 5.759 1.00 6.36 120 SER A CA 1
ATOM 940 C C . SER A 1 120 ? 2.733 -5.271 5.364 1.00 7.38 120 SER A C 1
ATOM 941 O O . SER A 1 120 ? 2.888 -6.286 6.034 1.00 10.03 120 SER A O 1
ATOM 944 N N . ARG A 1 121 ? 1.999 -5.304 4.252 1.00 6.69 121 ARG A N 1
ATOM 945 C CA . ARG A 1 121 ? 1.352 -6.551 3.836 1.00 7.08 121 ARG A CA 1
ATOM 946 C C . ARG A 1 121 ? 1.650 -6.767 2.351 1.00 7.11 121 ARG A C 1
ATOM 947 O O . ARG A 1 121 ? 1.328 -5.923 1.477 1.00 7.94 121 ARG A O 1
ATOM 955 N N . ALA A 1 122 ? 2.255 -7.907 2.051 1.00 7.53 122 ALA A N 1
ATOM 956 C CA . ALA A 1 122 ? 2.694 -8.205 0.718 1.00 9.06 122 ALA A CA 1
ATOM 957 C C . ALA A 1 122 ? 1.650 -8.890 -0.162 1.00 9.41 122 ALA A C 1
ATOM 958 O O . ALA A 1 122 ? 1.636 -8.691 -1.389 1.00 11.19 122 ALA A O 1
ATOM 960 N N . THR A 1 123 ? 0.801 -9.735 0.412 1.00 9.11 123 THR A N 1
ATOM 961 C CA . THR A 1 123 ? -0.203 -10.561 -0.324 1.00 11.67 123 THR A CA 1
ATOM 962 C C . THR A 1 123 ? -1.578 -10.140 0.155 1.00 9.26 123 THR A C 1
ATOM 963 O O . THR A 1 123 ? -1.882 -10.257 1.350 1.00 10.55 123 THR A O 1
ATOM 967 N N . PHE A 1 124 ? -2.385 -9.638 -0.767 1.00 9.35 124 PHE A N 1
ATOM 968 C CA . PHE A 1 124 ? -3.681 -9.075 -0.422 1.00 8.81 124 PHE A CA 1
ATOM 969 C C . PHE A 1 124 ? -4.589 -9.186 -1.647 1.00 8.40 124 PHE A C 1
ATOM 970 O O . PHE A 1 124 ? -4.080 -9.238 -2.809 1.00 9.22 124 PHE A O 1
ATOM 978 N N . PRO A 1 125 ? -5.899 -9.113 -1.463 1.00 8.62 125 PRO A N 1
ATOM 979 C CA . PRO A 1 125 ? -6.807 -9.030 -2.611 1.00 9.62 125 PRO A CA 1
ATOM 980 C C . PRO A 1 125 ? -6.379 -7.871 -3.529 1.00 9.07 125 PRO A C 1
ATOM 981 O O . PRO A 1 125 ? -6.323 -6.751 -3.050 1.00 9.67 125 PRO A O 1
ATOM 985 N N . PRO A 1 126 ? -6.112 -8.092 -4.833 1.00 9.25 126 PRO A N 1
ATOM 986 C CA . PRO A 1 126 ? -5.513 -7.029 -5.623 1.00 11.09 126 PRO A CA 1
ATOM 987 C C . PRO A 1 126 ? -6.369 -5.753 -5.700 1.00 10.96 126 PRO A C 1
ATOM 988 O O . PRO A 1 126 ? -5.813 -4.666 -5.798 1.00 10.77 126 PRO A O 1
ATOM 992 N N . GLU A 1 127 ? -7.677 -5.908 -5.661 1.00 10.39 127 GLU A N 1
ATOM 993 C CA . GLU A 1 127 ? -8.557 -4.772 -5.728 1.00 11.03 127 GLU A CA 1
ATOM 994 C C . GLU A 1 127 ? -8.400 -3.825 -4.551 1.00 9.60 127 GLU A C 1
ATOM 995 O O . GLU A 1 127 ? -8.777 -2.661 -4.609 1.00 10.30 127 GLU A O 1
ATOM 1001 N N . TRP A 1 128 ? -7.834 -4.307 -3.438 1.00 9.19 128 TRP A N 1
ATOM 1002 C CA . TRP A 1 128 ? -7.566 -3.436 -2.329 1.00 8.84 128 TRP A CA 1
ATOM 1003 C C . TRP A 1 128 ? -6.675 -2.269 -2.709 1.00 8.61 128 TRP A C 1
ATOM 1004 O O . TRP A 1 128 ? -6.771 -1.175 -2.129 1.00 9.46 128 TRP A O 1
ATOM 1015 N N . ALA A 1 129 ? -5.798 -2.448 -3.717 1.00 9.23 129 ALA A N 1
ATOM 1016 C CA . ALA A 1 129 ? -4.919 -1.397 -4.149 1.00 10.43 129 ALA A CA 1
ATOM 1017 C C . ALA A 1 129 ? -5.640 -0.227 -4.779 1.00 9.00 129 ALA A C 1
ATOM 1018 O O . ALA A 1 129 ? -5.064 0.851 -4.870 1.00 10.55 129 ALA A O 1
ATOM 1020 N N . GLN A 1 130 ? -6.895 -0.413 -5.198 1.00 9.09 130 GLN A N 1
ATOM 1021 C CA . GLN A 1 130 ? -7.731 0.670 -5.780 1.00 10.59 130 GLN A CA 1
ATOM 1022 C C . GLN A 1 130 ? -8.680 1.329 -4.780 1.00 8.86 130 GLN A C 1
ATOM 1023 O O . GLN A 1 130 ? -9.393 2.256 -5.158 1.00 9.93 130 GLN A O 1
ATOM 1029 N N . LEU A 1 131 ? -8.700 0.859 -3.521 1.00 7.89 131 LEU A N 1
ATOM 1030 C CA . LEU A 1 131 ? -9.441 1.523 -2.473 1.00 7.65 131 LEU A CA 1
ATOM 1031 C C . LEU A 1 131 ? -8.849 2.898 -2.215 1.00 6.83 131 LEU A C 1
ATOM 1032 O O . LEU A 1 131 ? -7.712 3.170 -2.601 1.00 7.19 131 LEU A O 1
ATOM 1037 N N . PRO A 1 132 ? -9.558 3.767 -1.526 1.00 6.90 132 PRO A N 1
ATOM 1038 C CA . PRO A 1 132 ? -9.054 5.092 -1.235 1.00 7.33 132 PRO A CA 1
ATOM 1039 C C . PRO A 1 132 ? -7.679 4.980 -0.519 1.00 6.82 132 PRO A C 1
ATOM 1040 O O . PRO A 1 132 ? -7.513 4.253 0.470 1.00 7.45 132 PRO A O 1
ATOM 1044 N N . HIS A 1 133 ? -6.746 5.794 -0.953 1.00 6.49 133 HIS A N 1
ATOM 1045 C CA . HIS A 1 133 ? -5.415 5.888 -0.320 1.00 6.39 133 HIS A CA 1
ATOM 1046 C C . HIS A 1 133 ? -5.390 6.933 0.742 1.00 6.64 133 HIS A C 1
ATOM 1047 O O . HIS A 1 133 ? -5.840 8.079 0.507 1.00 7.03 133 HIS A O 1
ATOM 1054 N N . HIS A 1 134 ? -4.820 6.632 1.886 1.00 6.47 134 HIS A N 1
ATOM 1055 C CA . HIS A 1 134 ? -4.741 7.524 3.028 1.00 6.26 134 HIS A CA 1
ATOM 1056 C C . HIS A 1 134 ? -3.338 8.017 3.245 1.00 6.57 134 HIS A C 1
ATOM 1057 O O . HIS A 1 134 ? -2.391 7.256 3.209 1.00 7.48 134 HIS A O 1
ATOM 1064 N N . ASP A 1 135 ? -3.181 9.328 3.500 1.00 6.63 135 ASP A N 1
ATOM 1065 C CA . ASP A 1 135 ? -1.913 9.868 3.997 1.00 7.23 135 ASP A CA 1
ATOM 1066 C C . ASP A 1 135 ? -1.852 9.844 5.512 1.00 6.74 135 ASP A C 1
ATOM 1067 O O . ASP A 1 135 ? -0.799 9.738 6.073 1.00 8.81 135 ASP A O 1
ATOM 1072 N N . SER A 1 136 ? -3.010 9.912 6.187 1.00 7.40 136 SER A N 1
ATOM 1073 C CA . SER A 1 136 ? -3.064 9.866 7.664 1.00 7.04 136 SER A CA 1
ATOM 1074 C C . SER A 1 136 ? -4.265 9.103 8.080 1.00 7.08 136 SER A C 1
ATOM 1075 O O . SER A 1 136 ? -5.413 9.550 7.905 1.00 8.99 136 SER A O 1
ATOM 1078 N N . TYR A 1 137 ? -4.070 7.909 8.641 1.00 6.19 137 TYR A N 1
ATOM 1079 C CA . TYR A 1 137 ? -5.187 7.090 9.114 1.00 6.59 137 TYR A CA 1
ATOM 1080 C C . TYR A 1 137 ? -5.765 7.595 10.413 1.00 6.28 137 TYR A C 1
ATOM 1081 O O . TYR A 1 137 ? -5.029 7.903 11.358 1.00 6.96 137 TYR A O 1
ATOM 1090 N N . ASP A 1 138 ? -7.097 7.575 10.492 1.00 6.06 138 ASP A N 1
ATOM 1091 C CA . ASP A 1 138 ? -7.816 7.822 11.747 1.00 6.23 138 ASP A CA 1
ATOM 1092 C C . ASP A 1 138 ? -9.069 6.971 11.723 1.00 6.45 138 ASP A C 1
ATOM 1093 O O . ASP A 1 138 ? -9.882 7.057 10.796 1.00 6.44 138 ASP A O 1
ATOM 1098 N N . SER A 1 139 ? -9.228 6.096 12.723 1.00 6.16 139 SER A N 1
ATOM 1099 C CA . SER A 1 139 ? -10.433 5.299 12.840 1.00 7.00 139 SER A CA 1
ATOM 1100 C C . SER A 1 139 ? -11.687 6.165 12.797 1.00 7.14 139 SER A C 1
ATOM 1101 O O . SER A 1 139 ? -12.705 5.817 12.199 1.00 7.66 139 SER A O 1
ATOM 1104 N N . GLU A 1 140 ? -11.589 7.341 13.448 1.00 6.85 140 GLU A N 1
ATOM 1105 C CA . GLU A 1 140 ? -12.694 8.343 13.536 1.00 7.43 140 GLU A CA 1
ATOM 1106 C C . GLU A 1 140 ? -12.600 9.397 12.465 1.00 7.22 140 GLU A C 1
ATOM 1107 O O . GLU A 1 140 ? -13.134 10.497 12.619 1.00 8.83 140 GLU A O 1
ATOM 1113 N N . GLY A 1 141 ? -11.906 9.109 11.361 1.00 7.04 141 GLY A N 1
ATOM 1114 C CA . GLY A 1 141 ? -11.726 10.073 10.284 1.00 7.07 141 GLY A CA 1
ATOM 1115 C C . GLY A 1 141 ? -12.919 10.232 9.401 1.00 7.68 141 GLY A C 1
ATOM 1116 O O . GLY A 1 141 ? -13.985 9.599 9.576 1.00 7.36 141 GLY A O 1
ATOM 1117 N N . PRO A 1 142 ? -12.803 11.113 8.385 1.00 8.03 142 PRO A N 1
ATOM 1118 C CA . PRO A 1 142 ? -13.930 11.558 7.581 1.00 8.02 142 PRO A CA 1
ATOM 1119 C C . PRO A 1 142 ? -14.596 10.460 6.738 1.00 8.03 142 PRO A C 1
ATOM 1120 O O . PRO A 1 142 ? -15.760 10.642 6.333 1.00 9.82 142 PRO A O 1
ATOM 1124 N N . HIS A 1 143 ? -13.938 9.361 6.506 1.00 8.06 143 HIS A N 1
ATOM 1125 C CA . HIS A 1 143 ? -14.495 8.237 5.737 1.00 8.31 143 HIS A CA 1
ATOM 1126 C C . HIS A 1 143 ? -15.629 7.508 6.450 1.00 7.70 143 HIS A C 1
ATOM 1127 O O . HIS A 1 143 ? -16.456 6.878 5.809 1.00 9.74 143 HIS A O 1
ATOM 1134 N N . GLY A 1 144 ? -15.649 7.567 7.786 1.00 7.54 144 GLY A N 1
ATOM 1135 C CA . GLY A 1 144 ? -16.684 6.889 8.575 1.00 8.38 144 GLY A CA 1
ATOM 1136 C C . GLY A 1 144 ? -16.488 5.440 8.878 1.00 6.94 144 GLY A C 1
ATOM 1137 O O . GLY A 1 144 ? -17.306 4.858 9.593 1.00 7.77 144 GLY A O 1
ATOM 1138 N N . LEU A 1 145 ? -15.401 4.856 8.385 1.00 7.51 145 LEU A N 1
ATOM 1139 C CA . LEU A 1 145 ? -15.161 3.421 8.510 1.00 7.21 145 LEU A CA 1
ATOM 1140 C C . LEU A 1 145 ? -14.404 3.125 9.797 1.00 6.81 145 LEU A C 1
ATOM 1141 O O . LEU A 1 145 ? -13.193 2.874 9.816 1.00 8.18 145 LEU A O 1
ATOM 1146 N N . ARG A 1 146 ? -15.111 3.203 10.921 1.00 8.07 146 ARG A N 1
ATOM 1147 C CA . ARG A 1 146 ? -14.508 3.044 12.225 1.00 7.80 146 ARG A CA 1
ATOM 1148 C C . ARG A 1 146 ? -14.015 1.632 12.398 1.00 8.13 146 ARG A C 1
ATOM 1149 O O . ARG A 1 146 ? -14.635 0.614 12.003 1.00 9.18 146 ARG A O 1
ATOM 1157 N N . TYR A 1 147 ? -12.835 1.500 13.038 1.00 8.39 147 TYR A N 1
ATOM 1158 C CA . TYR A 1 147 ? -12.237 0.264 13.332 1.00 8.17 147 TYR A CA 1
ATOM 1159 C C . TYR A 1 147 ? -13.181 -0.596 14.146 1.00 12.40 147 TYR A C 1
ATOM 1160 O O .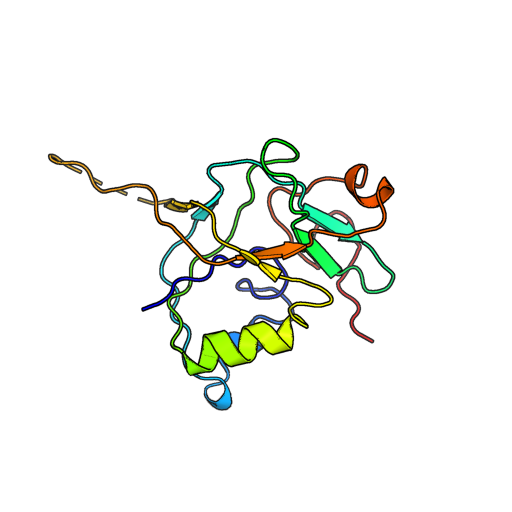 TYR A 1 147 ? -13.788 -0.140 15.096 1.00 15.27 147 TYR A O 1
ATOM 1169 N N . ASN A 1 148 ? -13.306 -1.868 13.769 1.00 13.16 148 ASN A N 1
ATOM 1170 C CA . ASN A 1 148 ? -14.400 -2.758 14.226 1.00 21.70 148 ASN A CA 1
ATOM 1171 C C . ASN A 1 148 ? -13.787 -4.114 14.536 1.00 21.59 148 ASN A C 1
ATOM 1172 O O . ASN A 1 148 ? -13.919 -5.019 13.745 1.00 23.35 148 ASN A O 1
ATOM 1177 N N . PRO A 1 149 ? -13.095 -4.231 15.682 1.00 26.77 149 PRO A N 1
ATOM 1178 C CA . PRO A 1 149 ? -12.505 -5.550 16.005 1.00 25.08 149 PRO A CA 1
ATOM 1179 C C . PRO A 1 149 ? -13.502 -6.665 16.398 1.00 29.77 149 PRO A C 1
ATOM 1180 O O . PRO A 1 149 ? -13.105 -7.826 16.514 1.00 32.33 149 PRO A O 1
ATOM 1184 N N . ARG A 1 150 ? -14.768 -6.313 16.587 1.00 23.98 150 ARG A N 1
ATOM 1185 C CA . ARG A 1 150 ? -15.716 -7.248 17.194 1.00 26.84 150 ARG A CA 1
ATOM 1186 C C . ARG A 1 150 ? -16.219 -8.240 16.174 1.00 32.37 150 ARG A C 1
ATOM 1187 O O . ARG A 1 150 ? -16.541 -9.355 16.586 1.00 30.53 150 ARG A O 1
#

B-factor: mean 12.42, std 7.4, range [5.51, 70.57]

Organism: Homo sapiens (NCBI:txid9606)

Secondary structure (DSSP, 8-state):
-EEEEE-STTSTTSTTTHHHH-GGG--EEEEEEEEESS-B-EEEETTTTEEEEBS-TTSSB--EEEEEEE-HHHHHHHHHHTTTTTS-EEEEEEEEE----SPPP-EEEEEEEEBSS--GGGGGSPP-SS--TTSTT-------

Sequence (144 aa):
MMALVVFVYGTLKRGQPNHRVLRDGAHGSAAFRRARRGRTLEPYPLVIAGEEHNIPWLLHLPGSGRLVEGEVYAVDERMLRFLDDFESCPALLYQRTVLLRRVQLLEEEPPAPTAVQCFVYSRATFPPEWAQLPHHDSYDSEGPHGLRYNPR

Solvent-accessible surface area: 7868 Å² total; per-residue (Å²): 145,22,23,0,1,6,12,6,17,12,18,131,79,22,65,26,35,85,20,2,142,64,58,96,37,6,47,2,55,72,133,21,100,0,63,1,70,100,35,8,2,0,0,12,6,46,156,73,29,38,5,11,0,0,65,74,68,57,49,31,103,74,0,32,2,22,2,2,2,0,27,100,143,0,9,146,52,0,30,111,68,22,57,30,106,102,58,12,45,83,35,76,16,154,0,55,57,57,153,140,162,123,105,79,115,87,44,42,108,2,59,0,5,0,34,62,117,31,48,106,116,34,24,162,61,99,62,23,54,59,2,55,4,118,10,149,65,52,84,142,45,66,86,220

CATH classification: 3.10.490.10

Nearest PDB structures (foldseek):
  3jub-assembly1_A  TM=1.007E+00  e=7.074E-29  Homo sapiens
  3jud-assembly1_A  TM=1.003E+00  e=8.099E-28  Homo sapiens
  3juc-assembly1_A  TM=9.970E-01  e=1.965E-27  Homo sapiens
  1vkb-assembly1_A  TM=9.671E-01  e=3.546E-21  Mus musculus
  2kl2-assembly1_A  TM=9.219E-01  e=4.506E-18  Mus musculus

GO terms:
  GO:0061929 gamma-glutamylaminecyclotransferase activity (F, IDA)
  GO:0042219 modified amino acid catabolic process (P, IDA)
  GO:0005515 protein binding (F, IPI)
  GO:0070062 extracellular exosome (C, HDA)

Radius of gyration: 14.84 Å; Cα contacts (8 Å, |Δi|>4): 314; chains: 1; bounding box: 43×39×36 Å

Fol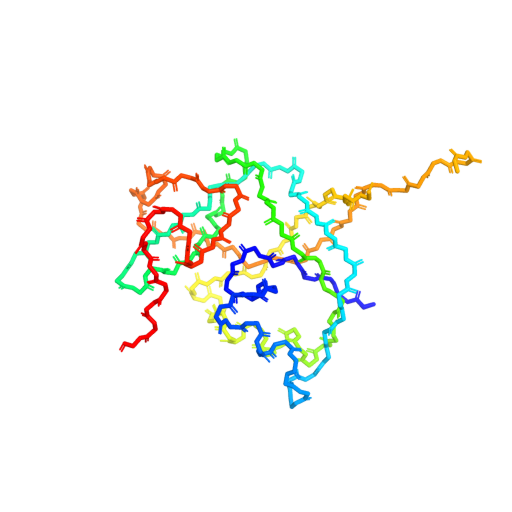dseek 3Di:
DAKAWDFFQCAVPHPNVVLQVPPVQFHKAWDAWWKFPWAFFWFQDDPQRGTAGAPPTNDFGTATTTMIDTDPSNVVVVCVVQPPPPAWHWDKGKIAGPDVVVDDDGIDIHIYTHGHDDDVCRSVHDGDNHDDLPDPVVNHGHPD

InterPro domains:
  IPR009288 Gamma-glutamylcyclotransferase, AIG2-like domain [PF06094] (4-123)
  IPR013024 Gamma-glutamyl cyclotransferase-like [cd06661] (4-119)
  IPR036568 Gamma-glutamyl cyclotransferase-like superfamily [SSF110857] (1-152)
  IPR039126 Gamma-glutamylaminecyclotransferase [PTHR12510] (1-153)